Protein AF-A0A454CWX4-F1 (afdb_monomer_lite)

Organism: Vibrio harveyi (NCBI:txid669)

Structure (mmCIF, N/CA/C/O backbone):
data_AF-A0A454CWX4-F1
#
_entry.id   AF-A0A454CWX4-F1
#
loop_
_atom_site.group_PDB
_atom_site.id
_atom_site.type_symbol
_atom_site.label_atom_id
_atom_site.label_alt_id
_atom_site.label_comp_id
_atom_site.label_asym_id
_atom_site.label_entity_id
_atom_site.label_seq_id
_atom_site.pdbx_PDB_ins_code
_atom_site.Cartn_x
_atom_site.Cartn_y
_atom_site.Cartn_z
_atom_site.occupancy
_atom_site.B_iso_or_equiv
_atom_site.auth_seq_id
_atom_site.auth_comp_id
_atom_site.auth_asym_id
_atom_site.auth_atom_id
_atom_site.pdbx_PDB_model_num
ATOM 1 N N . MET A 1 1 ? 0.886 2.576 9.393 1.00 76.56 1 MET A N 1
ATOM 2 C CA . MET A 1 1 ? -0.343 3.419 9.354 1.00 76.56 1 MET A CA 1
ATOM 3 C C . MET A 1 1 ? -1.491 2.792 8.561 1.00 76.56 1 MET A C 1
ATOM 5 O O . MET A 1 1 ? -2.456 2.418 9.212 1.00 76.56 1 MET A O 1
ATOM 9 N N . LEU A 1 2 ? -1.441 2.625 7.229 1.00 92.44 2 LEU A N 1
ATOM 10 C CA . LEU A 1 2 ? -2.561 1.975 6.513 1.00 92.44 2 LEU A CA 1
ATOM 11 C C . LEU A 1 2 ? -2.658 0.476 6.838 1.00 92.44 2 LEU A C 1
ATOM 13 O O . LEU A 1 2 ? -3.640 0.064 7.438 1.00 92.44 2 LEU A O 1
ATOM 17 N N . ALA A 1 3 ? -1.612 -0.303 6.550 1.00 91.19 3 ALA A N 1
ATOM 18 C CA . ALA A 1 3 ? -1.604 -1.755 6.783 1.00 91.19 3 ALA A CA 1
ATOM 19 C C . ALA A 1 3 ? -1.816 -2.164 8.256 1.00 91.19 3 ALA A C 1
ATOM 21 O O . ALA A 1 3 ? -2.334 -3.233 8.534 1.00 91.19 3 ALA A O 1
ATOM 22 N N . GLU A 1 4 ? -1.434 -1.303 9.201 1.00 89.62 4 GLU A N 1
ATOM 23 C CA . GLU A 1 4 ? -1.540 -1.587 10.641 1.00 89.62 4 GLU A CA 1
ATOM 24 C C . GLU A 1 4 ? -2.868 -1.130 11.258 1.00 89.62 4 GLU A C 1
ATOM 26 O O . GLU A 1 4 ? -3.310 -1.701 12.248 1.00 89.62 4 GLU A O 1
ATOM 31 N N . SER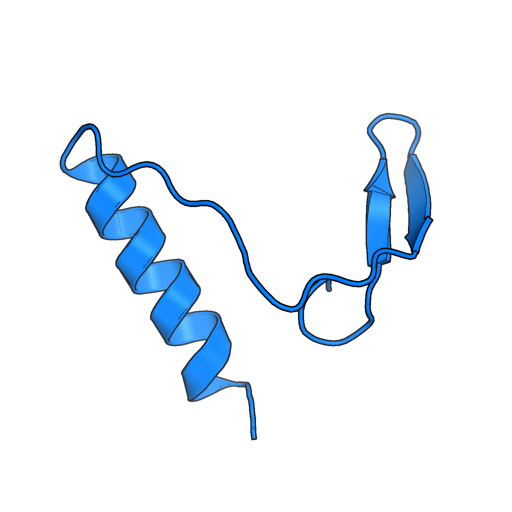 A 1 5 ? -3.469 -0.044 10.751 1.00 93.00 5 SER A N 1
ATOM 32 C CA . SER A 1 5 ? -4.602 0.616 11.425 1.00 93.00 5 SER A CA 1
ATOM 33 C C . SER A 1 5 ? -5.795 0.929 10.525 1.00 93.00 5 SER A C 1
ATOM 35 O O . SER A 1 5 ? -6.742 1.558 10.988 1.00 93.00 5 SER A O 1
ATOM 37 N N . GLY A 1 6 ? -5.754 0.538 9.249 1.00 95.06 6 GLY A N 1
ATOM 38 C CA . GLY A 1 6 ? -6.864 0.728 8.312 1.00 95.06 6 GLY A CA 1
ATOM 39 C C . GLY A 1 6 ? -7.218 2.195 8.064 1.00 95.06 6 GLY A C 1
ATOM 40 O O . GLY A 1 6 ? -8.361 2.506 7.748 1.00 95.06 6 GLY A O 1
ATOM 41 N N . ARG A 1 7 ? -6.274 3.129 8.254 1.00 96.25 7 ARG A N 1
ATOM 42 C CA . ARG A 1 7 ? -6.510 4.568 8.060 1.00 96.25 7 ARG A CA 1
ATOM 43 C C . ARG A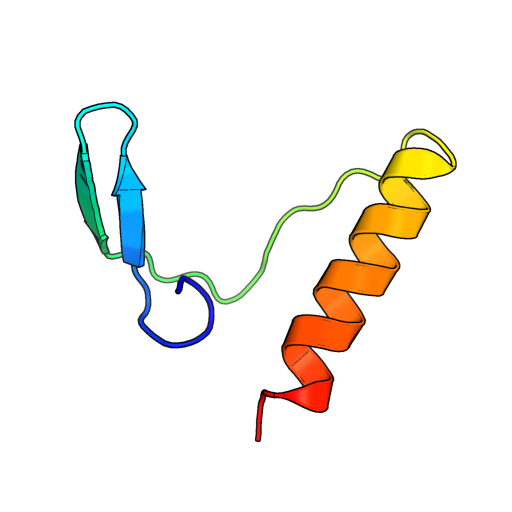 1 7 ? -5.374 5.276 7.346 1.00 96.25 7 ARG A C 1
ATOM 45 O O . ARG A 1 7 ? -4.199 4.935 7.505 1.00 96.25 7 ARG A O 1
ATOM 52 N N . VAL A 1 8 ? -5.732 6.344 6.643 1.00 96.38 8 VAL A N 1
ATOM 53 C CA . VAL A 1 8 ? -4.793 7.291 6.029 1.00 96.38 8 VAL A CA 1
ATOM 54 C C . VAL A 1 8 ? -5.097 8.711 6.475 1.00 96.38 8 VAL A C 1
ATOM 56 O O . VAL A 1 8 ? -6.235 9.042 6.807 1.00 96.38 8 VAL A O 1
ATOM 59 N N . LYS A 1 9 ? -4.063 9.552 6.486 1.00 97.00 9 LYS A N 1
ATOM 60 C CA . LYS A 1 9 ? -4.196 10.985 6.730 1.00 97.00 9 LYS A CA 1
ATOM 61 C C . LYS A 1 9 ? -4.449 11.691 5.398 1.00 97.00 9 LYS A C 1
ATOM 63 O O . LYS A 1 9 ? -3.669 11.536 4.463 1.00 97.00 9 LYS A O 1
ATOM 68 N N . THR A 1 10 ? -5.532 12.451 5.310 1.00 97.06 10 THR A N 1
ATOM 69 C CA . THR A 1 10 ? -5.870 13.277 4.149 1.00 97.06 10 THR A CA 1
ATOM 70 C C . THR A 1 10 ? -4.932 14.480 4.051 1.00 97.06 10 THR A C 1
ATOM 72 O O . THR A 1 10 ? -4.266 14.854 5.020 1.00 97.06 10 THR A O 1
ATOM 75 N N . ALA A 1 11 ? -4.928 15.157 2.900 1.00 97.44 11 ALA A N 1
ATOM 76 C CA . ALA A 1 11 ? -4.179 16.402 2.717 1.00 97.44 11 ALA A CA 1
ATOM 77 C C . ALA A 1 11 ? -4.623 17.526 3.680 1.00 97.44 11 ALA A C 1
ATOM 79 O O . ALA A 1 11 ? -3.806 18.349 4.080 1.00 97.44 11 ALA A O 1
ATOM 80 N N . SER A 1 12 ? -5.892 17.528 4.109 1.00 97.50 12 SER A N 1
ATOM 81 C C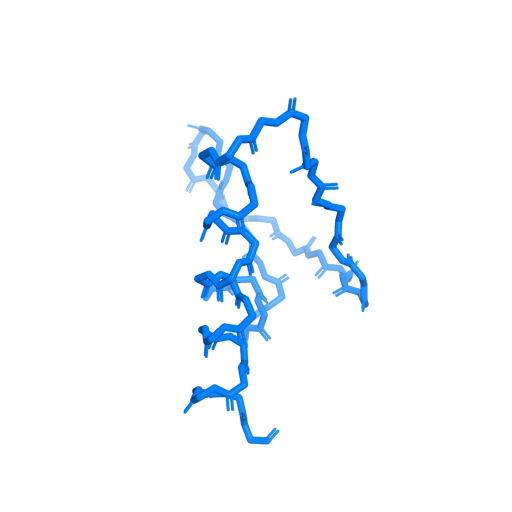A . SER A 1 12 ? -6.413 18.443 5.139 1.00 97.50 12 SER A CA 1
ATOM 82 C C . SER A 1 12 ? -6.046 18.034 6.573 1.00 97.50 12 SER A C 1
ATOM 84 O O . SER A 1 12 ? -6.403 18.715 7.531 1.00 97.50 12 SER A O 1
ATOM 86 N N . GLY A 1 13 ? -5.341 16.914 6.739 1.00 97.50 13 GLY A N 1
ATOM 87 C CA . GLY A 1 13 ? -4.841 16.421 8.016 1.00 97.50 13 GLY A CA 1
ATOM 88 C C . GLY A 1 13 ? -5.817 15.560 8.817 1.00 97.50 13 GLY A C 1
ATOM 89 O O . GLY A 1 13 ? -5.431 15.070 9.879 1.00 97.50 13 GLY A O 1
ATOM 90 N N . GLN A 1 14 ? -7.035 15.348 8.316 1.00 97.88 14 GLN A N 1
ATOM 91 C CA . GLN A 1 14 ? -8.014 14.439 8.916 1.00 97.88 14 GLN A CA 1
ATOM 92 C C . GLN A 1 14 ? -7.651 12.981 8.625 1.00 97.88 14 GLN A C 1
ATOM 94 O O . GLN A 1 14 ? -6.928 12.702 7.674 1.00 97.88 14 GLN A O 1
ATOM 99 N N . TYR A 1 15 ? -8.152 12.040 9.421 1.00 97.75 15 TYR A N 1
ATOM 100 C CA . TYR A 1 15 ? -8.009 10.615 9.118 1.00 97.75 15 TYR A CA 1
ATOM 101 C C . TYR A 1 15 ? -9.288 10.073 8.490 1.00 97.75 15 TYR A C 1
ATOM 103 O O . TYR A 1 15 ? -10.380 10.372 8.966 1.00 97.75 15 TYR A O 1
ATOM 111 N N . ILE A 1 16 ? -9.138 9.240 7.462 1.00 97.00 16 ILE A N 1
ATOM 112 C CA . ILE A 1 16 ? -10.226 8.430 6.905 1.00 97.00 16 ILE A CA 1
ATOM 113 C C . ILE A 1 16 ? -9.900 6.951 7.084 1.00 97.00 16 ILE A C 1
ATOM 115 O O . ILE A 1 16 ? -8.732 6.559 6.996 1.00 97.00 16 ILE A O 1
ATOM 119 N N . LEU A 1 17 ? -10.932 6.153 7.350 1.00 97.50 17 LEU A N 1
ATOM 120 C CA . LEU A 1 17 ? -10.844 4.696 7.381 1.00 97.50 17 LEU A CA 1
ATOM 121 C C . LEU A 1 17 ? -10.956 4.147 5.956 1.00 97.50 17 LEU A C 1
ATOM 123 O O . LEU A 1 17 ? -11.728 4.669 5.152 1.00 97.50 17 LEU A O 1
ATOM 127 N N . LEU A 1 18 ? -10.179 3.112 5.658 1.00 95.56 18 LEU A N 1
ATOM 128 C CA . LEU A 1 18 ? -10.146 2.428 4.371 1.00 95.56 18 LEU A CA 1
ATOM 129 C C . LEU A 1 18 ? -10.013 0.923 4.603 1.00 95.56 18 LEU A C 1
ATOM 131 O O . LEU A 1 18 ? -9.086 0.476 5.278 1.00 95.56 18 LEU A O 1
ATOM 135 N N . GLU A 1 19 ? -10.911 0.158 3.991 1.00 94.94 19 GLU A N 1
ATOM 136 C CA . GLU A 1 19 ? -10.741 -1.279 3.790 1.00 94.94 19 GLU A CA 1
ATOM 137 C C . GLU A 1 19 ? -9.871 -1.473 2.544 1.00 94.94 19 GLU A C 1
ATOM 139 O O . GLU A 1 19 ? -10.229 -1.036 1.450 1.00 94.94 19 GLU A O 1
ATOM 144 N N . ALA A 1 20 ? -8.669 -2.015 2.734 1.00 92.44 20 ALA A N 1
ATOM 145 C CA . ALA A 1 20 ? -7.639 -2.064 1.703 1.00 92.44 20 ALA A CA 1
ATOM 146 C C . ALA A 1 20 ? -6.954 -3.433 1.693 1.00 92.44 20 ALA A C 1
ATOM 148 O O . ALA A 1 20 ? -5.824 -3.580 2.156 1.00 92.44 20 ALA A O 1
ATOM 149 N N . ASP A 1 21 ? -7.646 -4.428 1.139 1.00 92.56 21 ASP A N 1
ATOM 150 C CA . ASP A 1 21 ? -7.119 -5.793 0.993 1.00 92.56 21 ASP A CA 1
ATOM 151 C C . ASP A 1 21 ? -5.984 -5.880 -0.033 1.00 92.56 21 ASP A C 1
ATOM 153 O O . ASP A 1 21 ? -5.143 -6.776 0.008 1.00 92.56 21 ASP A O 1
ATOM 157 N N . THR A 1 22 ? -5.952 -4.937 -0.976 1.00 94.00 22 THR A N 1
ATOM 158 C CA . THR A 1 22 ? -4.910 -4.837 -1.997 1.00 94.00 22 THR A CA 1
ATOM 159 C C . THR A 1 22 ? -4.458 -3.390 -2.148 1.00 94.00 22 THR A C 1
ATOM 161 O O . THR A 1 22 ? -5.222 -2.451 -1.921 1.00 94.00 22 THR A O 1
ATOM 164 N N . ILE A 1 23 ? -3.196 -3.204 -2.534 1.00 93.50 23 ILE A N 1
ATOM 165 C CA . ILE A 1 23 ? -2.635 -1.891 -2.854 1.00 93.50 23 ILE A CA 1
ATOM 166 C C . ILE A 1 23 ? -2.195 -1.870 -4.313 1.00 93.50 23 ILE A C 1
ATOM 168 O O . ILE A 1 23 ? -1.547 -2.798 -4.797 1.00 93.50 23 ILE A O 1
ATOM 172 N N . CYS A 1 24 ? -2.544 -0.797 -5.016 1.00 95.38 24 CYS A N 1
ATOM 173 C CA . CYS A 1 24 ? -2.044 -0.558 -6.360 1.00 95.38 24 CYS A CA 1
ATOM 174 C C . CYS A 1 24 ? -0.611 -0.023 -6.280 1.00 95.38 24 CYS A C 1
ATOM 176 O O . CYS A 1 24 ? -0.312 0.873 -5.487 1.00 95.38 24 CYS A O 1
ATOM 178 N N . VAL A 1 25 ? 0.267 -0.559 -7.121 1.00 96.50 25 VAL A N 1
ATOM 179 C CA . VAL A 1 25 ? 1.635 -0.078 -7.305 1.00 96.50 25 VAL A CA 1
ATOM 180 C C . VAL A 1 25 ? 1.894 0.118 -8.792 1.00 96.50 25 VAL A C 1
ATOM 182 O O . VAL A 1 25 ? 1.315 -0.584 -9.617 1.00 96.50 25 VAL A O 1
ATOM 185 N N . HIS A 1 26 ? 2.757 1.071 -9.124 1.00 96.19 26 HIS A N 1
ATOM 186 C CA . HIS A 1 26 ? 3.180 1.344 -10.497 1.00 96.19 26 HIS A CA 1
ATOM 187 C C . HIS A 1 26 ? 4.661 0.984 -10.619 1.00 96.19 26 HIS A C 1
ATOM 189 O O . HIS A 1 26 ? 5.413 1.178 -9.666 1.00 96.19 26 HIS A O 1
ATOM 195 N N . GLY A 1 27 ? 5.061 0.405 -11.749 1.00 96.81 27 GLY A N 1
ATOM 196 C CA . GLY A 1 27 ? 6.396 -0.166 -11.971 1.00 96.81 27 GLY A CA 1
ATOM 197 C C . GLY A 1 27 ? 7.080 0.436 -13.192 1.00 96.81 27 GLY A C 1
ATOM 198 O O . GLY A 1 27 ? 7.841 -0.244 -13.868 1.00 96.81 27 GLY A O 1
ATOM 199 N N . ASP A 1 28 ? 6.751 1.687 -13.497 1.00 97.56 28 ASP A N 1
ATOM 200 C CA . ASP A 1 28 ? 6.995 2.288 -14.810 1.00 97.56 28 ASP A CA 1
ATOM 201 C C . ASP A 1 28 ? 8.469 2.694 -15.022 1.00 97.56 28 ASP A C 1
ATOM 203 O O . ASP A 1 28 ? 8.866 3.036 -16.134 1.00 97.56 28 ASP A O 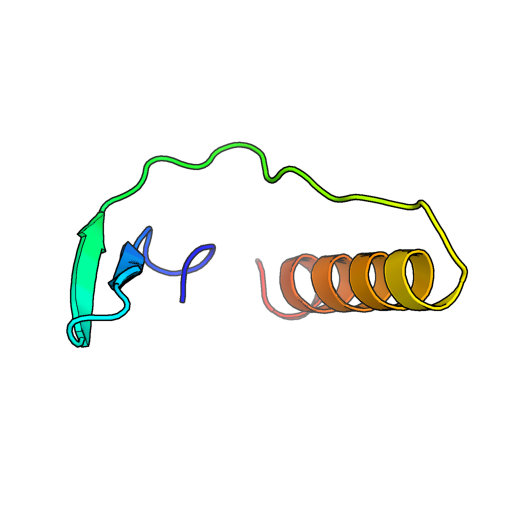1
ATOM 207 N N . ASN A 1 29 ? 9.284 2.659 -13.960 1.00 98.12 29 ASN A N 1
ATOM 208 C CA . ASN A 1 29 ? 10.731 2.897 -13.968 1.00 98.12 29 ASN A CA 1
ATOM 209 C C . ASN A 1 29 ? 11.428 2.194 -12.785 1.00 98.12 29 ASN A C 1
ATOM 211 O O . ASN A 1 29 ? 10.774 1.707 -11.854 1.00 98.12 29 ASN A O 1
ATOM 215 N N . ASP A 1 30 ? 12.763 2.168 -12.818 1.00 98.56 30 ASP A N 1
ATOM 216 C CA . ASP A 1 30 ? 13.606 1.504 -11.817 1.00 98.56 30 ASP A CA 1
ATOM 217 C C . ASP A 1 30 ? 13.370 2.048 -10.398 1.00 98.56 30 ASP A C 1
ATOM 219 O O . ASP A 1 30 ? 13.340 1.284 -9.427 1.00 98.56 30 ASP A O 1
ATOM 223 N N . GLU A 1 31 ? 13.123 3.353 -10.256 1.00 98.19 31 GLU A N 1
ATOM 224 C CA . GLU A 1 31 ? 12.803 3.973 -8.969 1.00 98.19 31 GLU A CA 1
ATOM 225 C C . GLU A 1 31 ? 11.475 3.455 -8.400 1.00 98.19 31 GLU A C 1
ATOM 227 O O . GLU A 1 31 ? 11.367 3.193 -7.196 1.00 98.19 31 GLU A O 1
ATOM 232 N N . SER A 1 32 ? 10.472 3.262 -9.258 1.00 97.94 32 SER A N 1
ATOM 233 C CA . SER A 1 32 ? 9.159 2.740 -8.871 1.00 97.94 32 SER A CA 1
ATOM 234 C C . SER A 1 32 ? 9.253 1.272 -8.445 1.00 97.94 32 SER A C 1
ATOM 236 O O . SER A 1 32 ? 8.666 0.874 -7.436 1.00 97.94 32 SER A O 1
ATOM 238 N N . ILE A 1 33 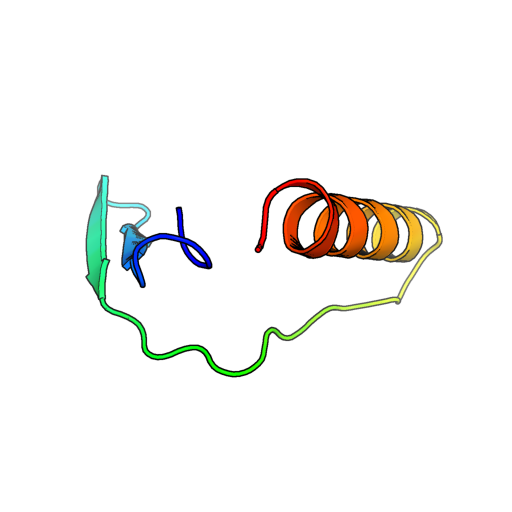? 10.076 0.473 -9.130 1.00 98.25 33 ILE A N 1
ATOM 239 C CA . ILE A 1 33 ? 10.374 -0.911 -8.731 1.00 98.25 33 ILE A CA 1
ATOM 240 C C . ILE A 1 33 ? 11.103 -0.957 -7.380 1.00 98.25 33 ILE A C 1
ATOM 242 O O . ILE A 1 33 ? 10.739 -1.750 -6.505 1.00 98.25 33 ILE A O 1
ATOM 246 N N . ALA A 1 34 ? 12.082 -0.077 -7.154 1.00 98.06 34 ALA A N 1
ATOM 247 C CA . ALA A 1 34 ? 12.767 0.023 -5.865 1.00 98.06 34 ALA A CA 1
ATOM 248 C C . ALA A 1 34 ? 11.805 0.415 -4.726 1.00 98.06 34 ALA A C 1
ATOM 250 O O . ALA A 1 34 ? 11.934 -0.072 -3.598 1.00 98.06 34 ALA A O 1
ATOM 251 N N . LEU A 1 35 ? 10.807 1.261 -5.005 1.00 97.12 35 LEU A N 1
ATOM 252 C CA . LEU A 1 35 ? 9.749 1.587 -4.047 1.00 97.12 35 LEU A CA 1
ATOM 253 C C . LEU A 1 35 ? 8.876 0.364 -3.726 1.00 97.12 35 LEU A C 1
ATOM 255 O O . LEU A 1 35 ? 8.600 0.120 -2.552 1.00 97.12 35 LEU A O 1
ATOM 259 N N . ILE A 1 36 ? 8.501 -0.439 -4.726 1.00 96.88 36 ILE A N 1
ATOM 260 C CA . ILE A 1 36 ? 7.739 -1.684 -4.520 1.00 96.88 36 ILE A CA 1
ATOM 261 C C . ILE A 1 36 ? 8.491 -2.642 -3.590 1.00 96.88 36 ILE A C 1
ATOM 263 O O . ILE A 1 36 ? 7.897 -3.196 -2.662 1.00 96.88 36 ILE A O 1
ATOM 267 N N . GLN A 1 37 ? 9.803 -2.804 -3.783 1.00 96.25 37 GLN A N 1
ATOM 268 C CA . GLN A 1 37 ? 10.635 -3.641 -2.912 1.00 96.25 37 GLN A CA 1
ATOM 269 C C . GLN A 1 37 ? 10.608 -3.153 -1.457 1.00 96.25 37 GLN A C 1
ATOM 271 O O . GLN A 1 37 ? 10.433 -3.960 -0.543 1.00 96.25 37 GLN A O 1
ATOM 276 N N . LYS A 1 38 ? 10.708 -1.835 -1.235 1.00 95.00 38 LYS A N 1
ATOM 277 C CA . LYS A 1 38 ? 10.613 -1.237 0.108 1.00 95.00 38 LYS A CA 1
ATOM 278 C C . LYS A 1 38 ? 9.239 -1.455 0.733 1.00 95.00 38 LYS A C 1
ATOM 280 O O . LYS A 1 38 ? 9.173 -1.865 1.887 1.00 95.00 38 LYS A O 1
ATOM 285 N N . ILE A 1 39 ? 8.160 -1.237 -0.024 1.00 94.19 39 ILE A N 1
ATOM 286 C CA . ILE A 1 39 ? 6.786 -1.489 0.437 1.00 94.19 39 ILE A CA 1
ATOM 287 C C . ILE A 1 39 ? 6.644 -2.949 0.877 1.00 94.19 39 ILE A C 1
ATOM 289 O O . ILE A 1 39 ? 6.187 -3.211 1.988 1.00 94.19 39 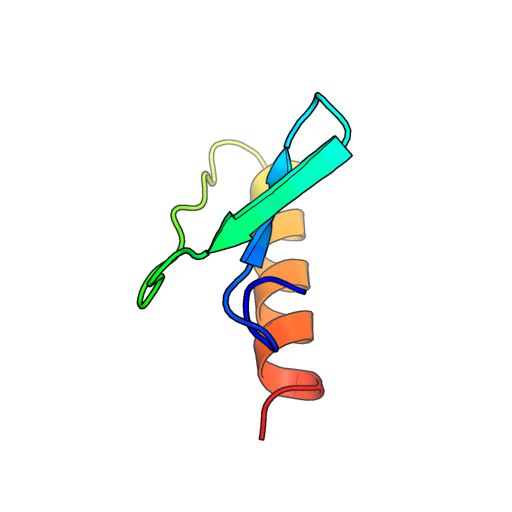ILE A O 1
ATOM 293 N N . ARG A 1 40 ? 7.101 -3.898 0.049 1.00 93.75 40 ARG A N 1
ATOM 294 C CA . ARG A 1 40 ? 7.083 -5.328 0.378 1.00 93.75 40 ARG A CA 1
ATOM 295 C C . ARG A 1 40 ? 7.872 -5.615 1.656 1.00 93.75 40 ARG A C 1
ATOM 297 O O . ARG A 1 40 ? 7.354 -6.289 2.540 1.00 93.75 40 ARG A O 1
ATOM 304 N N . GLN A 1 41 ? 9.086 -5.083 1.789 1.00 93.31 41 GLN A N 1
ATOM 305 C CA . GLN A 1 41 ? 9.888 -5.276 2.997 1.00 93.31 41 GLN A CA 1
ATOM 306 C C . GLN A 1 41 ? 9.157 -4.740 4.237 1.00 93.31 41 GLN A C 1
ATOM 308 O O . GLN A 1 41 ? 9.070 -5.443 5.240 1.00 93.31 41 GLN A O 1
ATOM 313 N N . SER A 1 42 ? 8.580 -3.539 4.172 1.00 90.31 42 SER A N 1
ATOM 314 C CA . SER A 1 42 ? 7.834 -2.957 5.291 1.00 90.31 42 SER A CA 1
ATOM 315 C C . SER A 1 42 ? 6.616 -3.793 5.692 1.00 90.31 42 SER A C 1
ATOM 317 O O . SER A 1 42 ? 6.371 -3.946 6.884 1.00 90.31 42 SER A O 1
ATOM 319 N N . LEU A 1 43 ? 5.893 -4.371 4.727 1.00 89.38 43 LEU A N 1
ATOM 320 C CA . LEU A 1 43 ? 4.722 -5.210 5.002 1.00 89.38 43 LEU A CA 1
ATOM 321 C C . LEU A 1 43 ? 5.083 -6.568 5.620 1.00 89.38 43 LEU A C 1
ATOM 323 O O . LEU A 1 43 ? 4.361 -7.027 6.492 1.00 89.38 43 LEU A O 1
ATOM 327 N N . TYR A 1 44 ? 6.188 -7.196 5.206 1.00 84.38 44 TYR A N 1
ATOM 328 C CA . TYR A 1 44 ? 6.516 -8.577 5.610 1.00 84.38 44 TYR A CA 1
ATOM 329 C C . TYR A 1 44 ? 7.661 -8.705 6.625 1.00 84.38 44 TYR A C 1
ATOM 331 O O . TYR A 1 44 ? 7.955 -9.804 7.079 1.00 84.38 44 TYR A O 1
ATOM 339 N N . THR A 1 45 ? 8.326 -7.606 6.988 1.00 70.94 45 THR A N 1
ATOM 340 C CA . THR A 1 45 ? 9.327 -7.601 8.080 1.00 70.94 45 THR A CA 1
ATOM 341 C C . THR A 1 45 ? 8.735 -7.098 9.390 1.00 70.94 45 THR A C 1
ATOM 343 O O . THR A 1 45 ? 9.245 -7.427 10.453 1.00 70.94 45 THR A O 1
ATOM 346 N N . GLY A 1 46 ? 7.679 -6.280 9.314 1.00 56.41 46 GLY A N 1
ATOM 347 C CA . GLY A 1 46 ? 6.929 -5.778 10.469 1.00 56.41 46 GLY A CA 1
ATOM 348 C C . GLY A 1 46 ? 5.490 -6.298 10.563 1.00 56.41 46 GLY A C 1
ATOM 349 O O . GLY A 1 46 ? 4.823 -6.012 11.552 1.00 56.41 46 GLY A O 1
ATOM 350 N N . GLY A 1 47 ? 5.002 -7.028 9.556 1.00 52.88 47 GLY A N 1
ATOM 351 C CA . GLY A 1 47 ? 3.706 -7.705 9.592 1.00 52.88 47 GLY A CA 1
ATOM 352 C C . GLY A 1 47 ? 3.883 -9.142 10.060 1.00 52.88 47 GLY A C 1
ATOM 353 O O . GLY A 1 47 ? 4.665 -9.879 9.463 1.00 52.88 47 GLY A O 1
ATOM 354 N N . ASN A 1 48 ? 3.195 -9.494 11.147 1.00 44.12 48 ASN A N 1
ATOM 355 C CA . ASN A 1 48 ? 3.068 -10.870 11.633 1.00 44.12 48 ASN A CA 1
ATOM 356 C C . ASN A 1 48 ? 2.507 -11.803 10.554 1.00 44.12 48 ASN A C 1
ATOM 358 O O . ASN A 1 48 ? 1.562 -11.372 9.853 1.00 44.12 48 ASN A O 1
#

Radius of gyration: 12.55 Å; chains: 1; bounding box: 24×29×26 Å

Secondary structure (DSSP, 8-state):
-HHHHSEEE-TTS-EEE---SS-----SSHHHHHHHHHHHHHHHHS--

Sequence (48 aa):
MLAESGRVKTASGQYILLEADTICVHGDNDESIALIQKIRQSLYTGGN

Foldseek 3Di:
DCLVQQWDQDPVRDIDGHDDPDDDFDDPDPVSVVVVVVVVCVCPVPPD

InterPro domains:
  IPR005501 LamB/YcsF/PxpA-like [PF03746] (2-43)
  IPR011330 Glycoside hydrolase/deacetylase, beta/alpha-barrel [SSF88713] (2-46)

pLDDT: mean 91.6, std 11.72, range [44.12, 98.56]